Protein AF-A0A662KAY7-F1 (afdb_monomer_lite)

Structure (mmCIF, N/CA/C/O backbone):
data_AF-A0A662KAY7-F1
#
_entry.id   AF-A0A662KAY7-F1
#
loop_
_atom_site.group_PDB
_atom_site.id
_atom_site.type_symbol
_atom_site.label_atom_id
_atom_site.label_alt_id
_atom_site.label_comp_id
_atom_site.label_asym_id
_atom_site.label_entity_id
_atom_site.label_seq_id
_atom_site.pdbx_PDB_ins_code
_atom_site.Cartn_x
_atom_site.Cartn_y
_atom_site.Cartn_z
_atom_site.occupancy
_atom_site.B_iso_or_equiv
_atom_site.auth_seq_id
_atom_site.auth_comp_id
_atom_site.auth_asym_id
_atom_site.auth_atom_id
_atom_site.pdbx_PDB_model_num
ATOM 1 N N . MET A 1 1 ? -3.315 18.627 1.990 1.00 73.75 1 MET A N 1
ATOM 2 C CA . MET A 1 1 ? -3.433 17.655 0.881 1.00 73.75 1 MET A CA 1
ATOM 3 C C . MET A 1 1 ? -2.978 16.295 1.383 1.00 73.75 1 MET A C 1
ATOM 5 O O . MET A 1 1 ? -1.972 16.239 2.083 1.00 73.75 1 MET A O 1
ATOM 9 N N . ASN A 1 2 ? -3.735 15.235 1.104 1.00 93.62 2 ASN A N 1
ATOM 10 C CA . ASN A 1 2 ? -3.435 13.898 1.612 1.00 93.62 2 ASN A CA 1
ATOM 11 C C . ASN A 1 2 ? -2.376 13.217 0.740 1.00 93.62 2 ASN A C 1
ATOM 13 O O . ASN A 1 2 ? -2.468 13.263 -0.484 1.00 93.62 2 ASN A O 1
ATOM 17 N N . VAL A 1 3 ? -1.362 12.611 1.361 1.00 97.25 3 VAL A N 1
ATOM 18 C CA . VAL A 1 3 ? -0.215 12.025 0.651 1.00 97.25 3 VAL A CA 1
ATOM 19 C C . VAL A 1 3 ? 0.064 10.625 1.180 1.00 97.25 3 VAL A C 1
ATOM 21 O O . VAL A 1 3 ? 0.185 10.421 2.390 1.00 97.25 3 VAL A O 1
ATOM 24 N N . ILE A 1 4 ? 0.226 9.665 0.273 1.00 96.88 4 ILE A N 1
ATOM 25 C CA . ILE A 1 4 ? 0.734 8.329 0.574 1.00 96.88 4 ILE A CA 1
ATOM 26 C C . ILE A 1 4 ? 2.161 8.236 0.037 1.00 96.88 4 ILE A C 1
ATOM 28 O O . ILE A 1 4 ? 2.398 8.303 -1.167 1.00 96.88 4 ILE A O 1
ATOM 32 N N . LYS A 1 5 ? 3.117 8.069 0.955 1.00 96.00 5 LYS A N 1
ATOM 33 C CA . LYS A 1 5 ? 4.539 7.934 0.623 1.00 96.00 5 LYS A CA 1
ATOM 34 C C . LYS A 1 5 ? 4.930 6.472 0.441 1.00 96.00 5 LYS A C 1
ATOM 36 O O . LYS A 1 5 ? 4.519 5.612 1.234 1.00 96.00 5 LYS A O 1
ATOM 41 N N . PHE A 1 6 ? 5.759 6.207 -0.554 1.00 95.31 6 PHE A N 1
ATOM 42 C CA . PHE A 1 6 ? 6.307 4.899 -0.882 1.00 95.31 6 PHE A CA 1
ATOM 43 C C . PHE A 1 6 ? 7.829 4.972 -0.925 1.00 95.31 6 PHE A C 1
ATOM 45 O O . PHE A 1 6 ? 8.399 5.966 -1.367 1.00 95.31 6 PHE A O 1
ATOM 52 N N . SER A 1 7 ? 8.472 3.928 -0.409 1.00 92.25 7 SER A N 1
ATOM 53 C CA . SER A 1 7 ? 9.934 3.837 -0.383 1.00 92.25 7 SER A CA 1
ATOM 54 C C . SER A 1 7 ? 10.522 3.474 -1.743 1.00 92.25 7 SER A C 1
ATOM 56 O O . SER A 1 7 ? 11.632 3.892 -2.016 1.00 92.25 7 SER A O 1
ATOM 58 N N . HIS A 1 8 ? 9.773 2.733 -2.561 1.00 93.75 8 HIS A 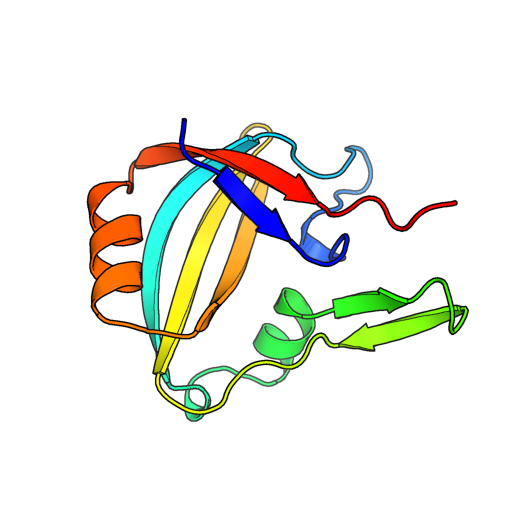N 1
ATOM 59 C CA . HIS A 1 8 ? 10.190 2.239 -3.871 1.00 93.75 8 HIS A CA 1
ATOM 60 C C . HIS A 1 8 ? 9.008 2.304 -4.838 1.00 93.75 8 HIS A C 1
ATOM 62 O O . HIS A 1 8 ? 7.847 2.393 -4.413 1.00 93.75 8 HIS A O 1
ATOM 68 N N . GLU A 1 9 ? 9.315 2.208 -6.124 1.00 93.38 9 GLU A N 1
ATOM 69 C CA . GLU A 1 9 ? 8.351 1.887 -7.166 1.00 93.38 9 GLU A CA 1
ATOM 70 C C . GLU A 1 9 ? 8.062 0.381 -7.133 1.00 93.38 9 GLU A C 1
ATOM 72 O O . GLU A 1 9 ? 8.950 -0.448 -7.326 1.00 93.38 9 GLU A O 1
ATOM 77 N N . TYR A 1 10 ? 6.820 0.009 -6.826 1.00 94.69 10 TYR A N 1
ATOM 78 C CA . TYR A 1 10 ? 6.425 -1.397 -6.740 1.00 94.69 10 TYR A CA 1
ATOM 79 C C . TYR A 1 10 ? 5.907 -1.888 -8.087 1.00 94.69 10 TYR A C 1
ATOM 81 O O . TYR A 1 10 ? 5.197 -1.167 -8.777 1.00 94.69 10 TYR A O 1
ATOM 89 N N . THR A 1 11 ? 6.150 -3.157 -8.406 1.00 92.94 11 THR A N 1
ATOM 90 C CA . THR A 1 11 ? 5.684 -3.795 -9.655 1.00 92.94 11 THR A CA 1
ATOM 91 C C . THR A 1 11 ? 4.196 -3.583 -9.924 1.00 92.94 11 THR A C 1
ATOM 93 O O . THR A 1 11 ? 3.814 -3.205 -11.024 1.00 92.94 11 THR A O 1
ATOM 96 N N . LYS A 1 12 ? 3.359 -3.727 -8.892 1.00 93.69 12 LYS A N 1
ATOM 97 C CA . LYS A 1 12 ? 1.904 -3.500 -8.945 1.00 93.69 12 LYS A CA 1
ATOM 98 C C . LYS A 1 12 ? 1.477 -2.068 -9.290 1.00 93.69 12 LYS A C 1
ATOM 100 O O . LYS A 1 12 ? 0.288 -1.835 -9.448 1.00 93.69 12 LYS A O 1
ATOM 105 N N . MET A 1 13 ? 2.390 -1.097 -9.269 1.00 91.62 13 MET A N 1
ATOM 106 C CA . MET A 1 13 ? 2.114 0.297 -9.636 1.00 91.62 13 MET A CA 1
ATOM 107 C C . MET A 1 13 ? 2.283 0.533 -11.134 1.00 91.62 13 MET A C 1
ATOM 109 O O . MET A 1 13 ? 1.750 1.512 -11.650 1.00 91.62 13 MET A O 1
ATOM 113 N N . ASN A 1 14 ? 2.998 -0.365 -11.810 1.00 83.19 14 ASN A N 1
ATOM 114 C CA . ASN A 1 14 ? 3.279 -0.269 -13.227 1.00 83.19 14 ASN A CA 1
ATOM 115 C C . ASN A 1 14 ? 2.219 -1.039 -14.003 1.00 83.19 14 ASN A C 1
ATOM 117 O O . ASN A 1 14 ? 1.911 -2.192 -13.707 1.00 83.19 14 ASN A O 1
ATOM 121 N N . SER A 1 15 ? 1.664 -0.386 -15.017 1.00 74.81 15 SER A N 1
ATOM 122 C CA . SER A 1 15 ? 0.903 -1.060 -16.069 1.00 74.81 15 SER A CA 1
ATOM 123 C C . SER A 1 15 ? 1.697 -0.931 -17.362 1.00 74.81 15 SER A C 1
ATOM 125 O O . SER A 1 15 ? 2.396 0.069 -17.526 1.00 74.81 15 SER A O 1
ATOM 127 N N . GLU A 1 16 ? 1.581 -1.895 -18.278 1.00 69.88 16 GLU A N 1
ATOM 128 C CA . GLU A 1 16 ? 2.405 -2.004 -19.501 1.00 69.88 16 GLU A CA 1
ATOM 129 C C . GLU A 1 16 ? 2.481 -0.718 -20.349 1.00 69.88 16 GLU A C 1
ATOM 131 O O . GLU A 1 16 ? 3.387 -0.560 -21.165 1.00 69.88 16 GLU A O 1
ATOM 136 N N . HIS A 1 17 ? 1.567 0.234 -20.142 1.00 74.62 17 HIS A N 1
ATOM 137 C CA . HIS A 1 17 ? 1.484 1.477 -20.906 1.00 74.62 17 HIS A CA 1
ATOM 138 C C . HIS A 1 17 ? 1.371 2.748 -20.055 1.00 74.62 17 HIS A C 1
ATOM 140 O O . HIS A 1 17 ? 0.993 3.796 -20.583 1.00 74.62 17 HIS A O 1
ATOM 146 N N . ARG A 1 18 ? 1.631 2.693 -18.739 1.00 80.88 18 ARG A N 1
ATOM 147 C CA . ARG A 1 18 ? 1.519 3.881 -17.874 1.00 80.88 18 ARG A CA 1
ATOM 148 C C . ARG A 1 18 ? 2.634 3.943 -16.834 1.00 80.88 18 ARG A C 1
ATOM 150 O O . ARG A 1 18 ? 2.951 2.908 -16.250 1.00 80.88 18 ARG A O 1
ATOM 157 N N . PRO A 1 19 ? 3.173 5.148 -16.570 1.00 87.50 19 PRO A N 1
ATOM 158 C CA . PRO A 1 19 ? 4.095 5.350 -15.460 1.00 87.50 19 PRO A CA 1
ATOM 159 C C . PRO A 1 19 ? 3.399 5.068 -14.117 1.00 87.50 19 PRO A C 1
ATOM 161 O O . PRO A 1 19 ? 2.168 4.954 -14.075 1.00 87.50 19 PRO A O 1
ATOM 164 N N . PRO A 1 20 ? 4.155 5.002 -13.010 1.00 90.44 20 PRO A N 1
ATOM 165 C CA . PRO A 1 20 ? 3.574 4.907 -11.679 1.00 90.44 20 PRO A CA 1
ATOM 166 C C . PRO A 1 20 ? 2.567 6.037 -11.400 1.00 90.44 20 PRO A C 1
ATOM 168 O O . PRO A 1 20 ? 2.823 7.194 -11.758 1.00 90.44 20 PRO A O 1
ATOM 171 N N . PRO A 1 21 ? 1.443 5.748 -10.714 1.00 93.19 21 PRO A N 1
ATOM 172 C CA . PRO A 1 21 ? 0.432 6.743 -10.385 1.00 93.19 21 PRO A CA 1
ATOM 173 C C . PRO A 1 21 ? 1.013 7.863 -9.530 1.00 93.19 21 PRO A C 1
ATOM 175 O O . PRO A 1 21 ? 1.652 7.604 -8.519 1.00 93.19 21 PRO A O 1
ATOM 178 N N . THR A 1 22 ? 0.713 9.113 -9.890 1.00 94.69 22 THR A N 1
ATOM 179 C CA . THR A 1 22 ? 0.977 10.305 -9.057 1.00 94.69 22 THR A CA 1
ATOM 180 C C . THR A 1 22 ? -0.214 10.662 -8.163 1.00 94.69 22 THR A C 1
ATOM 182 O O . THR A 1 22 ? -0.083 11.437 -7.212 1.00 94.69 22 THR A O 1
ATOM 185 N N . LYS A 1 23 ? -1.384 10.074 -8.444 1.00 95.88 23 LYS A N 1
ATOM 186 C CA . LYS A 1 23 ? -2.645 10.242 -7.715 1.00 95.88 23 LYS A CA 1
ATOM 187 C C . LYS A 1 23 ? -3.414 8.923 -7.639 1.00 95.88 23 LYS A C 1
ATOM 189 O O . LYS A 1 23 ? -3.389 8.125 -8.582 1.00 95.88 23 LYS A O 1
ATOM 194 N N . ALA A 1 24 ? -4.122 8.704 -6.537 1.00 97.19 24 ALA A N 1
ATOM 195 C CA . ALA A 1 24 ? -5.054 7.591 -6.398 1.00 97.19 24 ALA A CA 1
ATOM 196 C C . ALA A 1 24 ? -6.234 7.951 -5.492 1.00 97.19 24 ALA A C 1
ATOM 198 O O . ALA A 1 24 ? -6.060 8.619 -4.472 1.00 97.19 24 ALA A O 1
ATOM 199 N N . THR A 1 25 ? -7.420 7.452 -5.821 1.00 97.94 25 THR A N 1
ATOM 200 C CA . THR A 1 25 ? -8.573 7.466 -4.919 1.00 97.94 25 THR A CA 1
ATOM 201 C C . THR A 1 25 ? -8.466 6.295 -3.951 1.00 97.94 25 THR A C 1
ATOM 203 O O . THR A 1 25 ? -8.286 5.151 -4.375 1.00 97.94 25 THR A O 1
ATOM 206 N N . LEU A 1 26 ? -8.601 6.560 -2.652 1.00 98.56 26 LEU A N 1
ATOM 207 C CA . LEU A 1 26 ? -8.727 5.511 -1.643 1.00 98.56 26 LEU A CA 1
ATOM 208 C C . LEU A 1 26 ? -10.142 4.945 -1.680 1.00 98.56 26 LEU A C 1
ATOM 2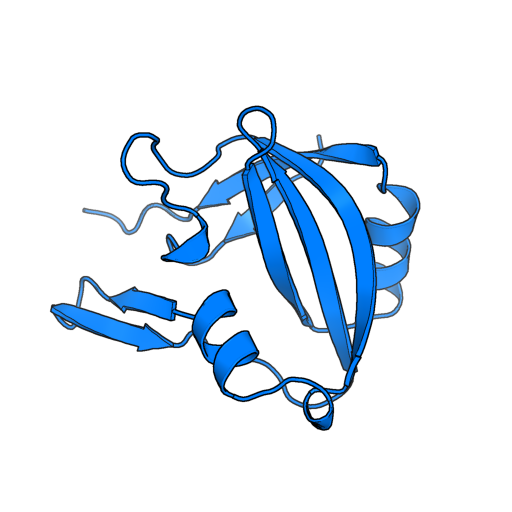10 O O . LEU A 1 26 ? -11.073 5.599 -1.229 1.00 98.56 26 LEU A O 1
ATOM 214 N N . LEU A 1 27 ? -10.313 3.736 -2.205 1.00 98.50 27 LEU A N 1
ATOM 215 C CA . LEU A 1 27 ? -11.628 3.106 -2.298 1.00 98.50 27 LEU A CA 1
ATOM 216 C C . LEU A 1 27 ? -12.086 2.555 -0.949 1.00 98.50 27 LEU A C 1
ATOM 218 O O . LEU A 1 27 ? -13.213 2.803 -0.537 1.00 98.50 27 LEU A O 1
ATOM 222 N N . GLN A 1 28 ? -11.217 1.797 -0.278 1.00 98.56 28 GLN A N 1
ATOM 223 C CA . GLN A 1 28 ? -11.559 1.110 0.964 1.00 98.56 28 GLN A CA 1
ATOM 224 C C . GLN A 1 28 ? -10.314 0.781 1.793 1.00 98.56 28 GLN A C 1
ATOM 226 O O . GLN A 1 28 ? -9.211 0.623 1.264 1.00 98.56 28 GLN A O 1
ATOM 231 N N . VAL A 1 29 ? -10.512 0.637 3.104 1.00 98.50 29 VAL A N 1
ATOM 232 C CA . VAL A 1 29 ? -9.500 0.187 4.065 1.00 98.50 29 VAL A CA 1
ATOM 233 C C . VAL A 1 29 ? -9.967 -1.106 4.719 1.00 98.50 29 VAL A C 1
ATOM 235 O O . VAL A 1 29 ? -11.045 -1.147 5.311 1.00 98.50 29 VAL A O 1
ATOM 238 N N . PHE A 1 30 ? -9.132 -2.139 4.671 1.00 98.06 30 PHE A N 1
ATOM 239 C CA . 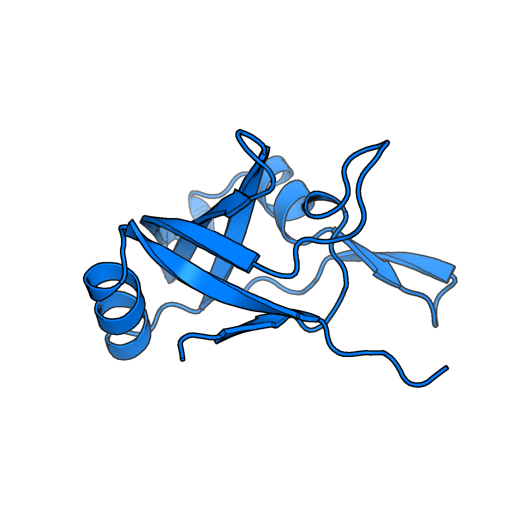PHE A 1 30 ? -9.366 -3.402 5.367 1.00 98.06 30 PHE A CA 1
ATOM 240 C C . PHE A 1 30 ? -8.365 -3.565 6.505 1.00 98.06 30 PHE A C 1
ATOM 242 O O . PHE A 1 30 ? -7.181 -3.264 6.343 1.00 98.06 30 PHE A O 1
ATOM 249 N N . VAL A 1 31 ? -8.835 -4.057 7.649 1.00 98.38 31 VAL A N 1
ATOM 250 C CA . VAL A 1 31 ? -7.964 -4.529 8.729 1.00 98.38 31 VAL A CA 1
ATOM 251 C C . VAL A 1 31 ? -7.846 -6.036 8.583 1.00 98.38 31 VAL A C 1
ATOM 253 O O . VAL A 1 31 ? -8.862 -6.722 8.557 1.00 98.38 31 VAL A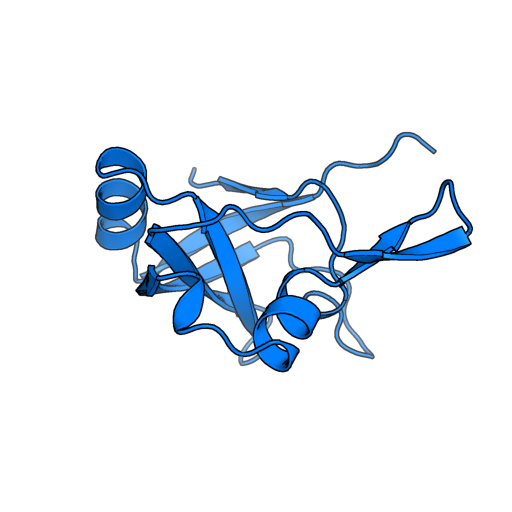 O 1
ATOM 256 N N . VAL A 1 32 ? -6.617 -6.528 8.486 1.00 98.25 32 VAL A N 1
ATOM 257 C CA . VAL A 1 32 ? -6.306 -7.957 8.346 1.00 98.25 32 VAL A CA 1
ATOM 258 C C . VAL A 1 32 ? -5.149 -8.314 9.270 1.00 98.25 32 VAL A C 1
ATOM 260 O O . VAL A 1 32 ? -4.344 -7.447 9.619 1.00 98.25 32 VAL A O 1
ATOM 263 N N . ASP A 1 33 ? -5.028 -9.573 9.661 1.00 98.44 33 ASP A N 1
ATOM 264 C CA . ASP A 1 33 ? -3.822 -10.108 10.278 1.00 98.44 33 ASP A CA 1
ATOM 265 C C . ASP A 1 33 ? -2.859 -10.650 9.210 1.00 98.44 33 ASP A C 1
ATOM 267 O O . ASP A 1 33 ? -3.253 -11.211 8.186 1.00 98.44 33 ASP A O 1
ATOM 271 N N . TYR A 1 34 ? -1.557 -10.518 9.457 1.00 98.12 34 TYR A N 1
ATOM 272 C CA . TYR A 1 34 ? -0.497 -11.056 8.605 1.00 98.12 34 TYR A CA 1
ATOM 273 C C . TYR A 1 34 ? -0.694 -12.538 8.234 1.00 98.12 34 TYR A C 1
ATOM 275 O O . TYR A 1 34 ? -0.288 -12.958 7.143 1.00 98.12 34 TYR A O 1
ATOM 283 N N . LYS A 1 35 ? -1.270 -13.344 9.135 1.00 97.81 35 LYS A N 1
ATOM 284 C CA . LYS A 1 35 ? -1.509 -14.778 8.914 1.00 97.81 35 LYS A CA 1
ATOM 285 C C . LYS A 1 35 ? -2.627 -15.056 7.907 1.00 97.81 35 LYS A C 1
ATOM 287 O O . LYS A 1 35 ? -2.609 -16.112 7.290 1.00 97.81 35 LYS A O 1
ATOM 292 N N . GLU A 1 36 ? -3.547 -14.115 7.713 1.00 97.81 36 GLU A N 1
ATOM 293 C CA . GLU A 1 36 ? -4.651 -14.232 6.750 1.00 97.81 36 GLU A CA 1
ATOM 294 C C . GLU A 1 36 ? -4.193 -13.923 5.316 1.00 97.81 36 GLU A C 1
ATOM 296 O O . GLU A 1 36 ? -4.807 -14.351 4.342 1.00 97.81 36 GLU A O 1
ATOM 301 N N . LEU A 1 37 ? -3.078 -13.201 5.170 1.00 97.69 37 LEU A N 1
ATOM 302 C CA . LEU A 1 37 ? -2.501 -12.874 3.872 1.00 97.69 37 LEU A CA 1
ATOM 303 C C . LEU A 1 37 ? -1.740 -14.069 3.280 1.00 97.69 37 LEU A C 1
ATOM 305 O O . LEU A 1 37 ? -0.743 -14.543 3.843 1.00 97.69 37 LEU A O 1
ATOM 309 N N . THR A 1 38 ? -2.148 -14.495 2.085 1.00 98.19 38 THR A N 1
ATOM 310 C CA . THR A 1 38 ? -1.442 -15.529 1.317 1.00 98.19 38 THR A CA 1
ATOM 311 C C . THR A 1 38 ? -0.044 -15.061 0.905 1.00 98.19 38 THR A C 1
ATOM 313 O O . THR A 1 38 ? 0.230 -13.863 0.779 1.00 98.19 38 THR A O 1
ATOM 316 N N . SER A 1 39 ? 0.868 -16.007 0.667 1.00 97.69 39 SER A N 1
ATOM 317 C CA . SER A 1 39 ? 2.215 -15.706 0.158 1.00 97.69 39 SER A CA 1
ATOM 318 C C . SER A 1 39 ? 2.176 -14.980 -1.191 1.00 97.69 39 SER A C 1
ATOM 320 O O . SER A 1 39 ? 2.962 -14.062 -1.417 1.00 97.69 39 SER A O 1
ATOM 322 N N . VAL A 1 40 ? 1.220 -15.333 -2.055 1.00 98.19 40 VAL A N 1
ATOM 323 C CA . VAL A 1 40 ? 1.024 -14.699 -3.366 1.00 98.19 40 VAL A CA 1
ATOM 324 C C . VAL A 1 40 ? 0.617 -13.234 -3.216 1.00 98.19 40 VAL A C 1
ATOM 326 O O . VAL A 1 40 ? 1.212 -12.377 -3.863 1.00 98.19 40 VAL A O 1
ATOM 329 N N . PHE A 1 41 ? -0.325 -12.917 -2.319 1.00 98.06 41 PHE A N 1
ATOM 330 C CA . PHE A 1 41 ? -0.734 -11.529 -2.082 1.00 98.06 41 PHE A CA 1
ATOM 331 C C . PHE A 1 41 ? 0.400 -10.691 -1.478 1.00 98.06 41 PHE A C 1
ATOM 333 O O . PHE A 1 41 ? 0.631 -9.560 -1.901 1.00 98.06 41 PHE A O 1
ATOM 340 N N . LYS A 1 42 ? 1.163 -11.263 -0.535 1.00 98.00 42 LYS A N 1
ATOM 341 C CA . LYS A 1 42 ? 2.363 -10.622 0.031 1.00 98.00 42 LYS A CA 1
ATOM 342 C C . LYS A 1 42 ? 3.378 -10.284 -1.060 1.00 98.00 42 LYS A C 1
ATOM 344 O O . LYS A 1 42 ? 3.878 -9.165 -1.084 1.00 98.00 42 LYS A O 1
ATOM 349 N N . LYS A 1 43 ? 3.653 -11.226 -1.969 1.00 97.62 43 LYS A N 1
ATOM 350 C CA . LYS A 1 43 ? 4.560 -11.017 -3.105 1.00 97.62 43 LYS A CA 1
ATOM 351 C C . LYS A 1 43 ? 4.037 -9.926 -4.039 1.00 97.62 43 LYS A C 1
ATOM 353 O O . LYS A 1 43 ? 4.774 -8.992 -4.325 1.00 97.62 43 LYS A O 1
ATOM 358 N N . TYR A 1 44 ? 2.773 -10.010 -4.453 1.00 97.00 44 TYR A N 1
ATOM 359 C CA . TYR A 1 44 ? 2.120 -8.998 -5.288 1.00 97.00 44 TYR A CA 1
ATOM 360 C C . TYR A 1 44 ? 2.249 -7.588 -4.694 1.00 97.00 44 TYR A C 1
ATOM 362 O O . TYR A 1 44 ? 2.611 -6.651 -5.401 1.00 97.00 44 TYR A O 1
ATOM 370 N N . ASP A 1 45 ? 2.006 -7.433 -3.389 1.00 97.25 45 ASP A N 1
ATOM 371 C CA . ASP A 1 45 ? 2.037 -6.116 -2.760 1.00 97.25 45 ASP A CA 1
ATOM 372 C C . ASP A 1 45 ? 3.469 -5.609 -2.499 1.00 97.25 45 ASP A C 1
ATOM 374 O O . ASP A 1 45 ? 3.729 -4.413 -2.607 1.00 97.25 45 ASP A O 1
ATOM 378 N N . ALA A 1 46 ? 4.414 -6.482 -2.156 1.00 97.19 46 ALA A N 1
ATOM 379 C CA . ALA A 1 46 ? 5.734 -6.063 -1.684 1.00 97.19 46 ALA A CA 1
ATOM 380 C C . ALA A 1 46 ? 6.837 -6.042 -2.751 1.00 97.19 46 ALA A C 1
ATOM 382 O O . ALA A 1 46 ? 7.930 -5.562 -2.452 1.00 97.19 46 ALA A O 1
ATOM 383 N N . MET A 1 47 ? 6.598 -6.571 -3.953 1.00 97.00 47 MET A N 1
ATOM 384 C CA . MET A 1 47 ? 7.649 -6.768 -4.956 1.00 97.00 47 MET A CA 1
ATOM 385 C C . MET A 1 47 ? 8.042 -5.477 -5.676 1.00 97.00 47 MET A C 1
ATOM 387 O O . MET A 1 47 ? 7.192 -4.778 -6.237 1.00 97.00 47 MET A O 1
ATOM 391 N N . TYR A 1 48 ? 9.344 -5.204 -5.690 1.00 94.88 48 TYR A N 1
ATOM 392 C CA . TYR A 1 48 ? 9.985 -4.081 -6.372 1.00 94.88 48 TYR A CA 1
ATOM 393 C C . TYR A 1 48 ? 11.321 -4.535 -6.982 1.00 94.88 48 TYR A C 1
ATOM 395 O O . TYR A 1 48 ? 11.854 -5.581 -6.601 1.00 94.88 48 TYR A O 1
ATOM 403 N N . TYR A 1 49 ? 11.840 -3.772 -7.943 1.00 93.31 49 TYR A N 1
ATOM 404 C CA . TYR A 1 49 ? 13.183 -3.990 -8.482 1.00 93.31 49 TYR A CA 1
ATOM 405 C C . TYR A 1 49 ? 14.180 -3.156 -7.674 1.00 93.31 49 TYR A C 1
ATOM 407 O O . TYR A 1 49 ? 14.026 -1.939 -7.584 1.00 93.31 49 TYR A O 1
ATOM 415 N N . ASP A 1 50 ? 15.158 -3.811 -7.055 1.00 92.75 50 ASP A N 1
ATOM 416 C CA . ASP A 1 50 ? 16.210 -3.167 -6.270 1.00 92.75 50 ASP A CA 1
ATOM 417 C C . ASP A 1 50 ? 17.350 -2.771 -7.217 1.00 92.75 50 ASP A C 1
ATOM 419 O O . ASP A 1 50 ? 18.055 -3.630 -7.752 1.00 92.75 50 ASP A O 1
ATOM 423 N N . GLN A 1 51 ? 17.496 -1.467 -7.464 1.00 89.62 51 GLN A N 1
ATOM 424 C CA . GLN A 1 51 ? 18.491 -0.943 -8.402 1.00 89.62 51 GLN A CA 1
ATOM 425 C C . GLN A 1 51 ? 19.924 -1.141 -7.898 1.00 89.62 51 GLN A C 1
ATOM 427 O O . GLN A 1 51 ? 20.825 -1.363 -8.704 1.00 89.62 51 GLN A O 1
ATOM 432 N N . GLU A 1 52 ? 20.158 -1.112 -6.585 1.00 90.12 52 GLU A N 1
ATOM 433 C CA . GLU A 1 52 ? 21.498 -1.323 -6.027 1.00 90.12 52 GLU A CA 1
ATOM 434 C C . GLU A 1 52 ? 21.956 -2.771 -6.230 1.00 90.12 52 GLU A C 1
ATOM 436 O O . GLU A 1 52 ? 23.118 -3.025 -6.549 1.00 90.12 52 GLU A O 1
ATOM 441 N N . LYS A 1 53 ? 21.034 -3.730 -6.084 1.00 92.25 53 LYS A N 1
ATOM 442 C CA . LYS A 1 53 ? 21.322 -5.163 -6.251 1.00 92.25 53 LYS A CA 1
ATOM 443 C C . LYS A 1 53 ? 21.141 -5.679 -7.673 1.00 92.25 53 LYS A C 1
ATOM 445 O O . LYS A 1 53 ? 21.572 -6.794 -7.947 1.00 92.25 53 LYS A O 1
ATOM 450 N N . GLN A 1 54 ? 20.508 -4.897 -8.549 1.00 93.94 54 GLN A N 1
ATOM 451 C CA . GLN A 1 54 ? 20.104 -5.318 -9.894 1.00 93.94 54 GLN A CA 1
ATOM 452 C C . GLN A 1 54 ? 19.283 -6.623 -9.877 1.00 93.94 54 GLN A C 1
ATOM 454 O O . GLN A 1 54 ? 19.477 -7.509 -10.709 1.00 93.94 54 GLN A O 1
ATOM 459 N N . ASP A 1 55 ? 18.377 -6.756 -8.902 1.00 96.12 55 ASP A N 1
ATOM 460 C CA . ASP A 1 55 ? 17.548 -7.954 -8.726 1.00 96.12 55 ASP A CA 1
ATOM 461 C C . ASP A 1 55 ? 16.174 -7.628 -8.110 1.00 96.12 55 ASP A C 1
ATOM 463 O O . ASP A 1 55 ? 15.947 -6.575 -7.505 1.00 96.12 55 ASP A O 1
ATOM 467 N N . TRP A 1 56 ? 15.229 -8.555 -8.248 1.00 94.75 56 TRP A N 1
ATOM 468 C CA . TRP A 1 56 ? 13.902 -8.467 -7.653 1.00 94.75 56 TRP A CA 1
ATOM 469 C C . TRP A 1 56 ? 13.953 -8.697 -6.141 1.00 94.75 56 TRP A C 1
ATOM 471 O O . TRP A 1 56 ? 14.456 -9.708 -5.657 1.00 94.75 56 TRP A O 1
ATOM 481 N N . SER A 1 57 ? 13.350 -7.786 -5.379 1.00 96.38 57 SER A N 1
ATOM 482 C CA . SER A 1 57 ? 13.286 -7.856 -3.916 1.00 96.38 57 SER A CA 1
ATOM 483 C C . SER A 1 57 ? 11.859 -7.684 -3.390 1.00 96.38 57 SER A C 1
ATOM 485 O O . SER A 1 57 ? 10.954 -7.214 -4.083 1.00 96.38 57 SER A O 1
ATOM 487 N N . LEU A 1 58 ? 11.644 -8.089 -2.134 1.00 96.31 58 LEU A N 1
ATOM 488 C CA . LEU A 1 58 ? 10.380 -7.907 -1.417 1.00 96.31 58 LEU A CA 1
ATOM 489 C C . LEU A 1 58 ? 10.567 -6.933 -0.259 1.00 96.31 58 LEU A C 1
ATOM 491 O O . LEU A 1 58 ? 11.402 -7.153 0.619 1.00 96.31 58 LEU A O 1
ATOM 495 N N . TYR A 1 59 ? 9.749 -5.884 -0.217 1.00 95.44 59 TYR A N 1
ATOM 496 C CA . TYR A 1 59 ? 9.746 -4.975 0.920 1.00 95.44 59 TYR A CA 1
ATOM 497 C C . TYR A 1 59 ? 9.208 -5.687 2.176 1.00 95.44 59 TYR A C 1
ATOM 499 O O . TYR A 1 59 ? 8.158 -6.333 2.108 1.00 95.44 59 TYR A O 1
ATOM 507 N N . PRO A 1 60 ? 9.868 -5.572 3.344 1.00 95.31 60 PRO A N 1
ATOM 508 C CA . PRO A 1 60 ? 9.427 -6.265 4.550 1.00 95.31 60 PRO A CA 1
ATOM 509 C C . PRO A 1 60 ? 8.010 -5.865 4.986 1.00 95.31 60 PRO A C 1
ATOM 511 O O . PRO A 1 60 ? 7.721 -4.694 5.247 1.00 95.31 60 PRO A O 1
ATOM 514 N N . ILE A 1 61 ? 7.129 -6.858 5.129 1.00 96.25 61 ILE A N 1
ATOM 515 C CA . ILE A 1 61 ? 5.775 -6.670 5.661 1.00 96.25 61 ILE A CA 1
ATOM 516 C C . ILE A 1 61 ? 5.794 -6.944 7.175 1.00 96.25 61 ILE A C 1
ATOM 518 O O . ILE A 1 61 ? 6.198 -8.035 7.579 1.00 96.25 61 ILE A O 1
ATOM 522 N N . PRO A 1 62 ? 5.336 -6.008 8.031 1.00 93.75 62 PRO A N 1
ATOM 523 C CA . PRO A 1 62 ? 5.245 -6.239 9.472 1.00 93.75 62 PRO A CA 1
ATOM 524 C C . PRO A 1 62 ? 4.321 -7.413 9.826 1.00 93.75 62 PRO A C 1
ATOM 526 O O . PRO A 1 62 ? 3.278 -7.594 9.205 1.00 93.75 62 PRO A O 1
ATOM 529 N N . HIS A 1 63 ? 4.658 -8.163 10.874 1.00 94.94 63 HIS A N 1
ATOM 530 C CA . HIS A 1 63 ? 3.764 -9.182 11.431 1.00 94.94 63 HIS A CA 1
ATOM 531 C C . HIS A 1 63 ? 2.639 -8.562 12.282 1.00 94.94 63 HIS A C 1
ATOM 533 O O . HIS A 1 63 ? 2.789 -7.467 12.830 1.00 94.94 63 HIS A O 1
ATOM 539 N N . GLY A 1 64 ? 1.529 -9.294 12.430 1.00 97.31 64 GLY A N 1
ATOM 540 C CA . GLY A 1 64 ? 0.356 -8.900 13.219 1.00 97.31 64 GLY A CA 1
ATOM 541 C C . GLY A 1 64 ? -0.695 -8.145 12.403 1.00 97.31 64 GLY A C 1
ATOM 542 O O . GLY A 1 64 ? -0.842 -8.386 11.206 1.00 97.31 64 GLY A O 1
ATOM 543 N N . LYS A 1 65 ? -1.420 -7.221 13.050 1.00 98.19 65 LYS A N 1
ATOM 544 C CA . LYS A 1 65 ? -2.468 -6.425 12.396 1.00 98.19 65 LYS A CA 1
ATOM 545 C C . LYS A 1 65 ? -1.889 -5.468 11.353 1.00 98.19 65 LYS A C 1
ATOM 547 O O . LYS A 1 65 ? -0.927 -4.731 11.595 1.00 98.19 65 LYS A O 1
ATOM 552 N N . LEU A 1 66 ? -2.549 -5.425 10.208 1.00 98.62 66 LEU A N 1
ATOM 553 C CA . LEU A 1 66 ? -2.191 -4.651 9.033 1.00 98.62 66 LEU A CA 1
ATOM 554 C C . LEU A 1 66 ? -3.404 -3.880 8.517 1.00 98.62 66 LEU A C 1
ATOM 556 O O . LEU A 1 66 ? -4.554 -4.205 8.808 1.00 98.62 66 LEU A O 1
ATOM 560 N N . LEU A 1 67 ? -3.117 -2.844 7.740 1.00 98.69 67 LEU A N 1
ATOM 561 C CA . LEU A 1 67 ? -4.082 -2.157 6.899 1.00 98.69 67 LEU A CA 1
ATOM 562 C C . LEU A 1 67 ? -3.802 -2.542 5.453 1.00 98.69 67 LEU A C 1
ATOM 564 O O . LEU A 1 67 ? -2.666 -2.403 5.002 1.00 98.69 67 LEU A O 1
ATOM 568 N N . VAL A 1 68 ? -4.828 -2.963 4.728 1.00 98.62 68 VAL A N 1
ATOM 569 C CA . VAL A 1 68 ? -4.797 -3.046 3.267 1.00 98.62 68 VAL A CA 1
ATOM 570 C C . VAL A 1 68 ? -5.596 -1.868 2.739 1.00 98.62 68 VAL A C 1
ATOM 572 O O . VAL A 1 68 ? -6.793 -1.756 3.003 1.00 98.62 68 VAL A O 1
ATOM 575 N N . LEU A 1 69 ? -4.921 -0.969 2.028 1.00 98.69 69 LEU A N 1
ATOM 576 C CA . LEU A 1 69 ? -5.564 0.144 1.336 1.00 98.69 69 LEU A CA 1
ATOM 577 C C . LEU A 1 69 ? -5.842 -0.287 -0.100 1.00 98.69 69 LEU A C 1
ATOM 579 O O . LEU A 1 69 ? -4.900 -0.648 -0.805 1.00 98.69 69 LEU A O 1
ATOM 583 N N . LEU A 1 70 ? -7.103 -0.239 -0.521 1.00 98.56 70 LEU A N 1
ATOM 584 C CA . LEU A 1 70 ? -7.505 -0.439 -1.910 1.00 98.56 70 LEU A CA 1
ATOM 585 C C . LEU A 1 70 ? -7.523 0.911 -2.623 1.00 98.56 70 LEU A C 1
ATOM 587 O O . LEU A 1 70 ? -8.249 1.819 -2.218 1.00 98.56 70 LEU A O 1
ATOM 591 N N . LEU A 1 71 ? -6.719 1.043 -3.669 1.00 98.00 71 LEU A N 1
ATOM 592 C CA . LEU A 1 71 ? -6.472 2.288 -4.383 1.00 98.00 71 LEU A CA 1
ATOM 593 C C . LEU A 1 71 ? -6.918 2.154 -5.839 1.00 98.00 71 LEU A C 1
ATOM 595 O O . LEU A 1 71 ? -6.762 1.094 -6.441 1.00 98.00 71 LEU A O 1
ATOM 599 N N . LYS A 1 72 ? -7.449 3.239 -6.404 1.00 96.94 72 LYS A N 1
ATOM 600 C CA . LYS A 1 72 ? -7.830 3.347 -7.818 1.00 96.94 72 LYS A CA 1
ATOM 601 C C . LYS A 1 72 ? -7.091 4.509 -8.471 1.00 96.94 72 LYS A C 1
ATOM 603 O O . LYS A 1 72 ? -7.118 5.624 -7.955 1.00 96.94 72 LYS A O 1
ATOM 608 N N . SER A 1 73 ? -6.463 4.255 -9.611 1.00 94.81 73 SER A N 1
ATOM 609 C CA . SER A 1 73 ? -5.722 5.230 -10.413 1.00 94.81 73 SER A CA 1
ATOM 610 C C . SER A 1 73 ? -6.069 5.069 -11.896 1.00 94.81 73 SER A C 1
ATOM 612 O O . SER A 1 73 ? -6.630 4.059 -12.302 1.00 94.81 73 SER A O 1
ATOM 614 N N . TYR A 1 74 ? -5.727 6.063 -12.721 1.00 89.19 74 TYR A N 1
ATOM 615 C CA . TYR 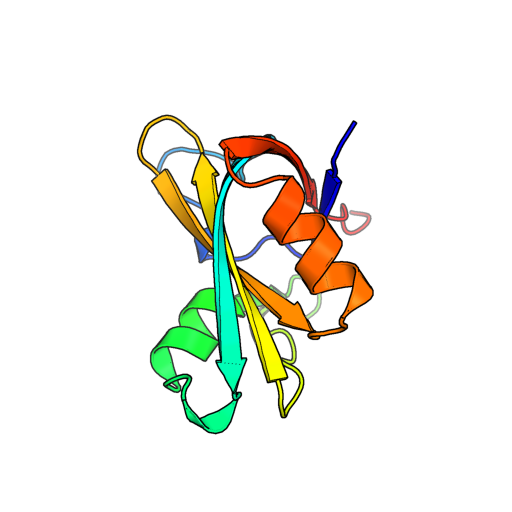A 1 74 ? -5.812 5.996 -14.189 1.00 89.19 74 TYR A CA 1
ATOM 616 C C . TYR A 1 74 ? -7.106 5.365 -14.761 1.00 89.19 74 TYR A C 1
ATOM 618 O O . TYR A 1 74 ? -7.057 4.421 -15.553 1.00 89.19 74 TYR A O 1
ATOM 626 N N . GLY A 1 75 ? -8.281 5.854 -14.366 1.00 85.00 75 GLY A N 1
ATOM 627 C CA . GLY A 1 75 ? -9.535 5.162 -14.679 1.00 85.00 75 GLY A CA 1
ATOM 628 C C . GLY A 1 75 ? -9.686 3.949 -13.767 1.00 85.00 75 GLY A C 1
ATOM 629 O O . GLY A 1 75 ? -9.693 4.132 -12.556 1.00 85.00 75 GLY A O 1
ATOM 630 N N . ASP A 1 76 ? -9.786 2.736 -14.314 1.00 88.25 76 ASP A N 1
ATOM 631 C CA . ASP A 1 76 ? -10.108 1.509 -13.561 1.00 88.25 76 ASP A CA 1
ATOM 632 C C . ASP A 1 76 ? -8.900 0.682 -13.100 1.00 88.25 76 ASP A C 1
ATOM 634 O O . ASP A 1 76 ? -9.045 -0.481 -12.727 1.00 88.25 76 ASP A O 1
ATOM 638 N N . PHE A 1 77 ? -7.700 1.268 -13.074 1.00 93.94 77 PHE A N 1
ATOM 639 C CA . PHE A 1 77 ? -6.530 0.570 -12.552 1.00 93.94 77 PHE A CA 1
ATOM 640 C C . PHE A 1 77 ? -6.576 0.523 -11.021 1.00 93.94 77 PHE A C 1
ATOM 642 O O . PHE A 1 77 ? -6.384 1.535 -10.343 1.00 93.94 77 PHE A O 1
ATOM 649 N N . VAL A 1 78 ? -6.847 -0.663 -10.477 1.00 95.62 78 VAL A N 1
ATOM 650 C CA . VAL A 1 78 ? -6.963 -0.906 -9.037 1.00 95.62 78 VAL A CA 1
ATOM 651 C C . VAL A 1 78 ? -5.735 -1.645 -8.528 1.00 95.62 78 VAL A C 1
ATOM 653 O O . VAL A 1 78 ? -5.284 -2.617 -9.125 1.00 95.62 78 VAL A O 1
ATOM 656 N N . TRP A 1 79 ? -5.216 -1.198 -7.393 1.00 96.56 79 TRP A N 1
ATOM 657 C CA . TRP A 1 79 ? -4.030 -1.760 -6.761 1.00 96.56 79 TRP A CA 1
ATOM 658 C C . TRP A 1 79 ? -4.113 -1.605 -5.241 1.00 96.56 79 TRP A C 1
ATOM 660 O O . TRP A 1 79 ? -4.992 -0.918 -4.718 1.00 96.56 79 TRP A O 1
ATOM 670 N N . THR A 1 80 ? -3.225 -2.271 -4.504 1.00 97.75 80 THR A N 1
ATOM 671 C CA . THR A 1 80 ? -3.232 -2.225 -3.035 1.00 97.75 80 THR A CA 1
ATOM 672 C C . THR A 1 80 ? -1.932 -1.697 -2.454 1.00 97.75 80 THR A C 1
ATOM 674 O O . THR A 1 80 ? -0.891 -1.654 -3.109 1.00 97.75 80 THR A O 1
ATOM 677 N N . THR A 1 81 ? -1.974 -1.309 -1.183 1.00 97.75 81 THR A N 1
ATOM 678 C CA . THR A 1 81 ? -0.770 -1.216 -0.355 1.00 97.75 81 THR A CA 1
ATOM 679 C C . THR A 1 81 ? -1.039 -1.727 1.051 1.00 97.75 81 THR A C 1
ATOM 681 O O . THR A 1 81 ? -2.007 -1.325 1.701 1.00 97.75 81 THR A O 1
ATOM 684 N N . ILE A 1 82 ? -0.144 -2.585 1.536 1.00 98.19 82 ILE A N 1
ATOM 685 C CA . ILE A 1 82 ? -0.107 -3.045 2.918 1.00 98.19 82 ILE A CA 1
ATOM 686 C C . ILE A 1 82 ? 0.623 -2.007 3.776 1.00 98.19 82 ILE A C 1
ATOM 688 O O . ILE A 1 82 ? 1.707 -1.523 3.442 1.00 98.19 82 ILE A O 1
ATOM 692 N N . ARG A 1 83 ? 0.037 -1.660 4.922 1.00 97.38 83 ARG A N 1
ATOM 693 C CA . ARG A 1 83 ? 0.608 -0.735 5.906 1.00 97.38 83 ARG A CA 1
ATOM 694 C C . ARG A 1 83 ? 0.508 -1.324 7.306 1.00 97.38 83 ARG A C 1
ATOM 696 O O . ARG A 1 83 ? -0.415 -2.062 7.629 1.00 97.38 83 ARG A O 1
ATOM 703 N N . ARG A 1 84 ? 1.436 -0.929 8.180 1.00 96.94 84 ARG A N 1
ATOM 704 C CA . ARG A 1 84 ? 1.339 -1.221 9.617 1.00 96.94 84 ARG A CA 1
ATOM 705 C C . ARG A 1 84 ? 0.034 -0.654 10.180 1.00 96.94 84 ARG A C 1
ATOM 707 O O . ARG A 1 84 ? -0.221 0.544 10.015 1.00 96.94 84 ARG A O 1
ATOM 714 N N . PHE A 1 85 ? -0.713 -1.477 10.911 1.00 98.19 85 PHE A N 1
ATOM 715 C CA . PHE A 1 85 ? -1.857 -1.013 11.683 1.00 98.19 85 PHE A CA 1
ATOM 716 C C . PHE A 1 85 ? -1.411 -0.169 12.878 1.00 98.19 85 PHE A C 1
ATOM 718 O O . PHE A 1 85 ? -0.553 -0.563 13.665 1.00 98.19 85 PHE A O 1
ATOM 725 N N . THR A 1 86 ? -2.049 0.985 13.038 1.00 98.12 86 THR A N 1
ATOM 726 C CA . THR A 1 86 ? -2.196 1.664 14.328 1.00 98.12 86 THR A CA 1
ATOM 727 C C . THR A 1 86 ? -3.613 2.233 14.381 1.00 98.12 86 THR A C 1
ATOM 729 O O . THR A 1 86 ? -4.135 2.584 13.317 1.00 98.12 86 THR A O 1
ATOM 732 N N . PRO A 1 87 ? -4.232 2.396 15.566 1.00 98.25 87 PRO A N 1
ATOM 733 C CA . PRO A 1 87 ? -5.565 2.994 15.666 1.00 98.25 87 PRO A CA 1
ATOM 734 C C . PRO A 1 87 ? -5.648 4.349 14.951 1.00 98.25 87 PRO A C 1
ATOM 736 O O . PRO A 1 87 ? -6.538 4.580 14.142 1.00 98.25 87 PRO A O 1
ATOM 739 N N . ARG A 1 88 ? -4.627 5.199 15.130 1.00 98.31 88 ARG A N 1
ATOM 740 C CA . ARG A 1 88 ? -4.530 6.500 14.453 1.00 98.31 88 ARG A CA 1
ATOM 741 C C . ARG A 1 88 ? -4.496 6.389 12.925 1.00 98.31 88 ARG A C 1
ATOM 743 O O . ARG A 1 88 ? -5.136 7.188 12.253 1.00 98.31 88 ARG A O 1
ATOM 750 N N . LYS A 1 89 ? -3.732 5.444 12.362 1.00 97.81 89 LYS A N 1
ATOM 751 C CA . LYS A 1 89 ? -3.662 5.255 10.901 1.00 97.81 89 LYS A CA 1
ATOM 752 C C . LYS A 1 89 ? -4.963 4.693 10.350 1.00 97.81 89 LYS A C 1
ATOM 754 O O . LYS A 1 89 ? -5.383 5.118 9.281 1.00 97.81 89 LYS A O 1
ATOM 759 N N . PHE A 1 90 ? -5.576 3.757 11.070 1.00 98.44 90 PHE A N 1
ATOM 760 C CA . PHE A 1 90 ? -6.861 3.191 10.687 1.00 98.44 90 PHE A CA 1
ATOM 761 C C . PHE A 1 90 ? -7.930 4.281 10.596 1.00 98.44 90 PHE A C 1
ATOM 763 O O . PHE A 1 90 ? -8.502 4.456 9.526 1.00 98.44 90 PHE A O 1
ATOM 770 N N . GLU A 1 91 ? -8.112 5.070 11.658 1.00 98.31 91 GLU A N 1
ATOM 771 C CA . GLU A 1 91 ? -9.074 6.178 11.671 1.00 98.31 91 GLU A CA 1
ATOM 772 C C . GLU A 1 91 ? -8.768 7.219 10.592 1.00 98.31 91 GLU A C 1
ATOM 774 O O . GLU A 1 91 ? -9.667 7.666 9.884 1.00 98.31 91 GLU A O 1
ATOM 779 N N . TYR A 1 92 ? -7.487 7.559 10.404 1.00 98.44 92 TYR A N 1
ATOM 780 C CA . TYR A 1 92 ? -7.085 8.469 9.338 1.00 98.44 92 TYR A CA 1
ATOM 781 C C . TYR A 1 92 ? -7.526 7.955 7.965 1.00 98.44 92 TYR A C 1
ATOM 783 O O . TYR A 1 92 ? -8.244 8.661 7.271 1.00 98.44 92 TYR A O 1
ATOM 791 N N . TYR A 1 93 ? -7.148 6.742 7.560 1.00 98.44 93 TYR A N 1
ATOM 792 C CA . TYR A 1 93 ? -7.500 6.262 6.223 1.00 98.44 93 TYR A CA 1
ATOM 793 C C . TYR A 1 93 ? -9.000 6.000 6.070 1.00 98.44 93 TYR A C 1
ATOM 795 O O . TYR A 1 93 ? -9.564 6.342 5.036 1.00 98.44 93 TYR A O 1
ATOM 803 N N . LYS A 1 94 ? -9.662 5.465 7.101 1.00 98.25 94 LYS A N 1
ATOM 804 C CA . LYS A 1 94 ? -11.104 5.195 7.086 1.00 98.25 94 LYS A CA 1
ATOM 805 C C . LYS A 1 94 ? -11.922 6.464 6.832 1.00 98.25 94 LYS A C 1
ATOM 807 O O . LYS A 1 94 ? -12.813 6.446 5.991 1.00 98.25 94 LYS A O 1
ATOM 812 N N . ASN A 1 95 ? -11.575 7.571 7.489 1.00 98.25 95 ASN A N 1
ATOM 813 C CA . ASN A 1 95 ? -12.254 8.861 7.309 1.00 98.25 95 ASN A CA 1
ATOM 814 C C . ASN A 1 95 ? -11.924 9.554 5.975 1.00 98.25 95 ASN A C 1
ATOM 816 O O . ASN A 1 95 ? -12.506 10.589 5.665 1.00 98.25 95 ASN A O 1
ATOM 820 N N . HIS A 1 96 ? -10.996 9.000 5.191 1.00 98.38 96 HIS A N 1
ATOM 821 C CA . HIS A 1 96 ? -10.605 9.509 3.878 1.00 98.38 96 HIS A CA 1
ATOM 822 C C . HIS A 1 96 ? -10.937 8.537 2.734 1.00 98.38 96 HIS A C 1
ATOM 824 O O . HIS A 1 96 ? -10.500 8.766 1.603 1.00 98.38 96 HIS A O 1
ATOM 830 N N . CYS A 1 97 ? -11.698 7.464 2.989 1.00 98.25 97 C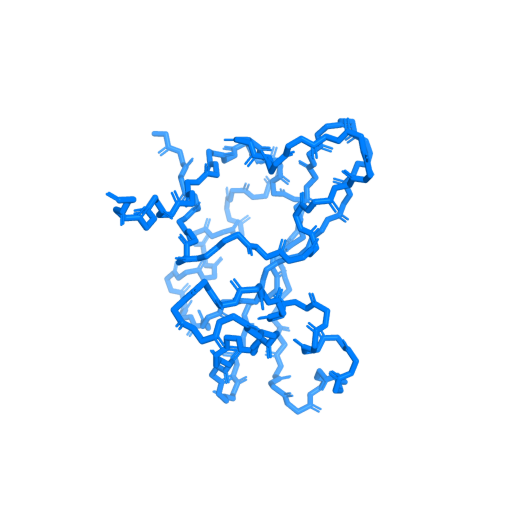YS A N 1
ATOM 831 C CA . CYS A 1 97 ? -12.272 6.650 1.917 1.00 98.25 97 CYS A CA 1
ATOM 832 C C . CYS A 1 97 ? -13.123 7.528 0.979 1.00 98.25 97 CYS A C 1
ATOM 834 O O . CYS A 1 97 ? -13.820 8.438 1.420 1.00 98.25 97 CYS A O 1
ATOM 836 N N . GLY A 1 98 ? -13.034 7.274 -0.324 1.00 97.81 98 GLY A N 1
ATOM 837 C CA . GLY A 1 98 ? -13.578 8.112 -1.396 1.00 97.81 98 GLY A CA 1
ATOM 838 C C . GLY A 1 98 ? -12.707 9.322 -1.764 1.00 97.81 98 GLY A C 1
ATOM 839 O O . GLY A 1 98 ? -12.919 9.922 -2.814 1.00 97.81 98 GLY A O 1
ATOM 840 N N . GLY A 1 99 ? -11.712 9.676 -0.944 1.00 97.62 99 GLY A N 1
ATOM 841 C CA . GLY A 1 99 ? -10.834 10.823 -1.171 1.00 97.62 99 GLY A CA 1
ATOM 842 C C . GLY A 1 99 ? -9.655 10.532 -2.105 1.00 97.62 99 GLY A C 1
ATOM 843 O O . GLY A 1 99 ? -9.161 9.406 -2.188 1.00 97.62 99 GLY A O 1
ATOM 844 N N . GLU A 1 100 ? -9.168 11.576 -2.780 1.00 97.75 100 GLU A N 1
ATOM 845 C CA . GLU A 1 100 ? -7.934 11.534 -3.573 1.00 97.75 100 GLU A CA 1
ATOM 846 C C . GLU A 1 100 ? -6.695 11.738 -2.683 1.00 97.75 100 GLU A C 1
ATOM 848 O O . GLU A 1 100 ? -6.652 12.608 -1.806 1.00 97.75 100 GLU A O 1
ATOM 853 N N . PHE A 1 101 ? -5.663 10.940 -2.943 1.00 98.25 101 PHE A N 1
ATOM 854 C CA . PHE A 1 101 ? -4.337 11.048 -2.354 1.00 98.25 101 PHE A CA 1
ATOM 855 C C . PHE A 1 101 ? -3.301 11.306 -3.442 1.00 98.25 101 PHE A C 1
ATOM 857 O O . PHE A 1 101 ? -3.336 10.683 -4.504 1.00 98.25 101 PHE A O 1
ATOM 864 N N . LEU A 1 102 ? -2.318 12.153 -3.135 1.00 97.81 102 LEU A N 1
ATOM 865 C CA . LEU A 1 102 ? -1.072 12.160 -3.888 1.00 97.81 102 LEU A CA 1
ATOM 866 C C . LEU A 1 102 ? -0.259 10.913 -3.563 1.00 97.81 102 LEU A C 1
ATOM 868 O O . LEU A 1 102 ? -0.145 10.508 -2.401 1.00 97.81 102 LEU A O 1
ATOM 872 N N . ILE A 1 103 ? 0.357 10.354 -4.591 1.00 96.75 103 ILE A N 1
ATOM 873 C CA . ILE A 1 103 ? 1.278 9.233 -4.491 1.00 96.75 103 ILE A CA 1
ATOM 874 C C . ILE A 1 103 ? 2.684 9.786 -4.672 1.00 96.75 103 ILE A C 1
ATOM 876 O O . ILE A 1 103 ? 3.008 10.368 -5.704 1.00 96.75 103 ILE A O 1
ATOM 880 N N . GLN A 1 104 ? 3.504 9.636 -3.635 1.00 95.75 104 GLN A N 1
ATOM 881 C CA . GLN A 1 104 ? 4.886 10.097 -3.643 1.00 95.75 104 GLN A CA 1
ATOM 882 C C . GLN A 1 104 ? 5.809 8.898 -3.470 1.00 95.75 104 GLN A C 1
ATOM 884 O O . GLN A 1 104 ? 5.867 8.306 -2.391 1.00 95.75 104 GLN A O 1
ATOM 889 N N . ILE A 1 105 ? 6.530 8.555 -4.527 1.00 92.81 105 ILE A N 1
ATOM 890 C CA . ILE A 1 105 ? 7.589 7.550 -4.499 1.00 92.81 105 ILE A CA 1
ATOM 891 C C . ILE A 1 105 ? 8.886 8.301 -4.198 1.00 92.81 105 ILE A C 1
ATOM 893 O O . ILE A 1 105 ? 9.108 9.379 -4.748 1.00 92.81 105 ILE A O 1
ATOM 897 N N . LYS A 1 106 ? 9.698 7.811 -3.257 1.00 85.12 106 LYS A N 1
ATOM 898 C CA . LYS A 1 106 ? 11.036 8.376 -3.067 1.00 85.12 106 LYS A CA 1
ATOM 899 C C . LYS A 1 106 ? 11.812 8.209 -4.372 1.00 85.12 106 LYS A C 1
ATOM 901 O O . LYS A 1 106 ? 11.942 7.090 -4.851 1.00 85.12 106 LYS A O 1
ATOM 906 N N . GLU A 1 107 ? 12.320 9.309 -4.914 1.00 60.12 107 GLU A N 1
ATOM 907 C CA . GLU A 1 107 ? 13.385 9.247 -5.909 1.00 60.12 107 GLU A CA 1
ATOM 908 C C . GLU A 1 107 ? 14.617 8.695 -5.183 1.00 60.12 107 GLU A C 1
ATOM 910 O O . GLU A 1 107 ? 15.119 9.310 -4.239 1.00 60.12 107 GLU A O 1
ATOM 915 N N . GLU A 1 108 ? 15.051 7.488 -5.543 1.00 50.56 108 GLU A N 1
ATOM 916 C CA . GLU A 1 108 ? 16.430 7.094 -5.272 1.00 50.56 108 GLU A CA 1
ATOM 917 C C . GLU A 1 108 ? 17.301 8.073 -6.062 1.00 50.56 108 GLU A C 1
ATOM 919 O O . GLU A 1 108 ? 17.114 8.230 -7.270 1.00 50.56 108 GLU A O 1
ATOM 924 N N . ASN A 1 109 ? 18.167 8.809 -5.358 1.00 35.84 109 ASN A N 1
ATOM 925 C CA . ASN A 1 109 ? 19.136 9.701 -5.986 1.00 35.84 109 ASN A CA 1
ATOM 926 C C . ASN A 1 109 ? 19.878 8.897 -7.061 1.00 35.84 109 ASN A C 1
ATOM 928 O O . ASN A 1 109 ? 20.579 7.944 -6.724 1.00 35.84 109 ASN A O 1
ATOM 932 N N . ARG A 1 110 ? 19.665 9.255 -8.330 1.00 36.12 110 ARG A N 1
ATOM 933 C CA . ARG A 1 110 ? 20.479 8.770 -9.446 1.00 36.12 110 ARG A CA 1
ATOM 934 C C . ARG A 1 110 ? 21.906 9.285 -9.328 1.00 36.12 110 ARG A C 1
ATOM 936 O O . ARG A 1 110 ? 22.067 10.445 -8.883 1.00 36.12 110 ARG A O 1
#

Sequence (110 aa):
MNVIKFSHEYTKMNSEHRPPPTKATLLQVFVVDYKELTSVFKKYDAMYYDQEKQDWSLYPIPHGKLLVLLLKSYGDFVWTTIRRFTPRKFEYYKNHCGGEFLIQIKEENR

Radius of gyration: 13.88 Å; chains: 1; bounding box: 35×33×37 Å

Foldseek 3Di:
DAADEAAADAPLQDDPPDDGFQKKAFADKDKDFPVVDDPVNQCNAFWDQDPVVRGIDGDDADGTIWIWTWIAGDPRSIDIHIGDDDPVVCVVSHVRNRHMYGYHYDPPDD

pLDDT: mean 93.1, std 10.88, range [35.84, 98.69]

Secondary structure (DSSP, 8-state):
--EEEESS-BGGG-BTTBPPPSEEEEEEEEEEETTTS-HHHHHHHHEEEETTTTEEEEPPPPSSEEEEEEEEETTTEEEEEEEE--HHHHHHHHTTTT-EEEEEE-----